Protein AF-A0A017T3C9-F1 (afdb_monomer)

Foldseek 3Di:
DDDDDDDDVVVVVVLVVLLVVLLVLLVVLLVQLVVLLVQLVPDPDLVSNVVSLVSSVVSLVSSVVSLVVSVVSVVVVDPDDDDDPPCNCVVVSSVVSVVSSVVSVVSSVVSVVVSVPDDPDDD

Mean predicted aligned error: 8.38 Å

Nearest PDB structures (foldseek):
  7q83-assembly1_B  TM=5.221E-01  e=6.725E-01  Saccharomyces cerevisiae S288C
  5m4y-assembly1_A  TM=4.939E-01  e=1.728E+00  Saccharomyces cerevisiae S288C
  5m4y-assembly2_C  TM=4.872E-01  e=2.548E+00  Saccharomyces cerevisiae S288C
  5n78-assembly1_C  TM=4.670E-01  e=1.931E+00  Escherichia coli

pLDDT: mean 82.62, std 14.18, range [42.78, 96.75]

Sequence (123 aa):
MSSETPTETTQETSYLDAIFAALRSAGQKLDATRTWLASAEAAGTPGWRLQALSAARNAHGEARAYVADLEARLGRLGSGPELPPPLDVLPARLDAIRTDLKATDERLLRVAADAASQPVGQA

Secondary structure (DSSP, 8-state):
-------HHHHHHHHHHHHHHHHHHHHHHHHHHHHHHHHHHH-SSHHHHHHHHHHHHHHHHHHHHHHHHHHHHHHHH-S-SSPPTTSTTHHHHHHHHHHHHHHHHHHHHHHHHHHHHS-TT--

Organism: NCBI:txid1192034

Radius of gyration: 20.24 Å; Cα contacts (8 Å, |Δi|>4): 82; chains: 1; bounding box: 72×23×50 Å

Solvent-accessible surface area (backbone atoms only — not comparable to full-atom values): 6882 Å² total; per-residue (Å²): 135,84,84,82,83,89,60,66,71,66,53,52,52,58,50,53,51,49,45,56,48,29,53,51,50,21,52,55,21,46,54,50,16,54,53,25,42,53,50,22,72,69,41,88,47,71,70,60,20,52,50,24,44,50,53,15,51,52,27,43,53,51,19,52,50,28,47,53,52,38,50,59,54,50,62,73,73,51,95,61,88,73,51,60,86,83,51,53,56,46,62,63,52,49,52,50,50,52,52,50,52,51,57,49,51,56,48,51,54,48,56,50,52,52,62,71,68,54,75,96,80,85,128

Structure (mmCIF, N/CA/C/O backbone):
data_AF-A0A017T3C9-F1
#
_entry.id   AF-A0A017T3C9-F1
#
loop_
_atom_site.group_PDB
_atom_site.id
_atom_site.type_symbol
_atom_site.label_atom_id
_atom_site.label_alt_id
_atom_site.label_comp_id
_atom_site.label_asym_id
_atom_site.label_entity_id
_atom_site.label_seq_id
_atom_site.pdbx_PDB_ins_code
_atom_site.Cartn_x
_atom_site.Cartn_y
_atom_site.Cartn_z
_atom_site.occupancy
_atom_site.B_iso_or_equiv
_atom_site.auth_seq_id
_atom_site.auth_comp_id
_atom_site.auth_asym_id
_atom_site.auth_atom_id
_atom_site.pdbx_PDB_model_num
ATOM 1 N N . MET A 1 1 ? -50.060 8.714 16.490 1.00 42.78 1 MET A N 1
ATOM 2 C CA . MET A 1 1 ? -49.257 8.342 15.308 1.00 42.78 1 MET A CA 1
ATOM 3 C C . MET A 1 1 ? -47.809 8.431 15.740 1.00 42.78 1 MET A C 1
ATOM 5 O O . MET A 1 1 ? -47.336 9.532 15.983 1.00 42.78 1 MET A O 1
ATOM 9 N N . SER A 1 2 ? -47.193 7.282 16.004 1.00 46.88 2 SER A N 1
ATOM 10 C CA . SER A 1 2 ? -45.820 7.179 16.498 1.00 46.88 2 SER A CA 1
ATOM 11 C C . SER A 1 2 ? -44.858 7.401 15.338 1.00 46.88 2 SER A C 1
ATOM 13 O O . SER A 1 2 ? -44.926 6.684 14.344 1.00 46.88 2 SER A O 1
ATOM 15 N N . SER A 1 3 ? -43.995 8.404 15.454 1.00 46.28 3 SER A N 1
ATOM 16 C CA . SER A 1 3 ? -42.866 8.591 14.547 1.00 46.28 3 SER A CA 1
ATOM 17 C C . SER A 1 3 ? -41.738 7.678 15.020 1.00 46.28 3 SER A C 1
ATOM 19 O O . SER A 1 3 ? -40.968 8.048 15.900 1.00 46.28 3 SER A O 1
ATOM 21 N N . GLU A 1 4 ? -41.680 6.460 14.489 1.00 52.12 4 GLU A N 1
ATOM 22 C CA . GLU A 1 4 ? -40.469 5.642 14.556 1.00 52.12 4 GLU A CA 1
ATOM 23 C C . GLU A 1 4 ? -39.411 6.292 13.659 1.00 52.12 4 GLU A C 1
ATOM 25 O O . GLU A 1 4 ? -39.641 6.509 12.470 1.00 52.12 4 GLU A O 1
ATOM 30 N N . THR A 1 5 ? -38.263 6.642 14.234 1.00 55.66 5 THR A N 1
ATOM 31 C CA . THR A 1 5 ? -37.045 7.044 13.523 1.00 55.66 5 THR A CA 1
ATOM 32 C C . THR A 1 5 ? -36.100 5.846 13.436 1.00 55.66 5 THR A C 1
ATOM 34 O O . THR A 1 5 ? -35.447 5.540 14.435 1.00 55.66 5 THR A O 1
ATOM 37 N N . PRO A 1 6 ? -35.973 5.169 12.280 1.00 55.50 6 PRO A N 1
ATOM 38 C CA . PRO A 1 6 ? -34.931 4.182 12.055 1.00 55.50 6 PRO A CA 1
ATOM 39 C C . PRO A 1 6 ? -33.927 4.735 11.035 1.00 55.50 6 PRO A C 1
ATOM 41 O O . PRO A 1 6 ? -34.094 4.543 9.833 1.00 55.50 6 PRO A O 1
ATOM 44 N N . THR A 1 7 ? -32.882 5.436 11.479 1.00 57.25 7 THR A N 1
ATOM 45 C CA . THR A 1 7 ? -31.825 5.905 10.552 1.00 57.25 7 THR A CA 1
ATOM 46 C C . THR A 1 7 ? -30.416 5.931 11.137 1.00 57.25 7 THR A C 1
ATOM 48 O O . THR A 1 7 ? -29.461 5.819 10.374 1.00 57.25 7 THR A O 1
ATOM 51 N N . GLU A 1 8 ? -30.250 6.017 12.457 1.00 57.44 8 GLU A N 1
ATOM 52 C CA . GLU A 1 8 ? -28.923 6.227 13.056 1.00 57.44 8 GLU A CA 1
ATOM 53 C C . GLU A 1 8 ? -28.058 4.950 13.052 1.00 57.44 8 GLU A C 1
ATOM 55 O O . GLU A 1 8 ? -26.933 4.954 12.555 1.00 57.44 8 GLU A O 1
ATOM 60 N N . THR A 1 9 ? -28.620 3.807 13.456 1.00 61.06 9 THR A N 1
ATOM 61 C CA . THR A 1 9 ? -27.898 2.521 13.550 1.00 61.06 9 THR A CA 1
ATOM 62 C C . THR A 1 9 ? -27.485 1.932 12.195 1.00 61.06 9 THR A C 1
ATOM 64 O O . THR A 1 9 ? -26.416 1.326 12.068 1.00 61.06 9 THR A O 1
ATOM 67 N N . THR A 1 10 ? -28.292 2.125 11.147 1.00 64.75 10 THR A N 1
ATOM 68 C CA . THR A 1 10 ? -27.968 1.668 9.781 1.00 64.75 10 THR A CA 1
ATOM 69 C C . THR A 1 10 ? -26.795 2.454 9.189 1.00 64.75 10 THR A C 1
ATOM 71 O O . THR A 1 10 ? -25.941 1.884 8.506 1.00 64.75 10 THR A O 1
ATOM 74 N N . GLN A 1 11 ? -26.724 3.757 9.470 1.00 65.69 11 GLN A N 1
ATOM 75 C CA . GLN A 1 11 ? -25.661 4.626 8.972 1.00 65.69 11 GLN A CA 1
ATOM 76 C C . GLN A 1 11 ? -24.323 4.348 9.672 1.00 65.69 11 GLN A C 1
ATOM 78 O O . GLN A 1 11 ? -23.287 4.303 9.008 1.00 65.69 11 GLN A O 1
ATOM 83 N N . GLU A 1 12 ? -24.340 4.088 10.981 1.00 68.44 12 GLU A N 1
ATOM 84 C CA . GLU A 1 12 ? -23.149 3.683 11.740 1.00 68.44 12 GLU A CA 1
ATOM 85 C C . GLU A 1 12 ? -22.598 2.332 11.272 1.00 68.44 12 GLU A C 1
ATOM 87 O O . GLU A 1 12 ? -21.396 2.205 11.028 1.00 68.44 12 GLU A O 1
ATOM 92 N N . THR A 1 13 ? -23.472 1.346 11.048 1.00 72.62 13 THR A N 1
ATOM 93 C CA . THR A 1 13 ? -23.071 0.023 10.537 1.00 72.62 13 THR A CA 1
ATOM 94 C C . THR A 1 13 ? -22.404 0.147 9.162 1.00 72.62 13 THR A C 1
ATOM 96 O O . THR A 1 13 ? -21.293 -0.343 8.960 1.00 72.62 13 THR A O 1
ATOM 99 N N . SER A 1 14 ? -23.014 0.906 8.241 1.00 79.56 14 SER A N 1
ATOM 100 C CA . SER A 1 14 ? -22.436 1.165 6.915 1.00 79.56 14 SER A CA 1
ATOM 101 C C . SER A 1 14 ? -21.091 1.897 6.979 1.00 79.56 14 SER A C 1
ATOM 103 O O . SER A 1 14 ? -20.254 1.726 6.088 1.00 79.56 14 SER A O 1
ATOM 105 N N . TYR A 1 15 ? -20.876 2.735 7.994 1.00 81.31 15 TYR A N 1
ATOM 106 C CA . TYR A 1 15 ? -19.629 3.470 8.168 1.00 81.31 15 TYR A CA 1
ATOM 107 C C . TYR A 1 15 ? -18.490 2.567 8.658 1.00 81.31 15 TYR A C 1
ATOM 109 O O . TYR A 1 15 ? -17.386 2.620 8.107 1.00 81.31 15 TYR A O 1
ATOM 117 N N . LEU A 1 16 ? -18.760 1.703 9.642 1.00 82.38 16 LEU A N 1
ATOM 118 C CA . LEU A 1 16 ? -17.790 0.730 10.152 1.00 82.38 16 LEU A CA 1
ATOM 119 C C . LEU A 1 16 ? -17.404 -0.302 9.086 1.00 82.38 16 LEU A C 1
ATOM 121 O O . LEU A 1 16 ? -16.218 -0.597 8.915 1.00 82.38 16 LEU A O 1
ATOM 125 N N . ASP A 1 17 ? -18.368 -0.781 8.300 1.00 85.69 17 ASP A N 1
ATOM 126 C CA . ASP A 1 17 ? -18.092 -1.681 7.178 1.00 85.69 17 ASP A CA 1
ATOM 127 C C . ASP A 1 17 ? -17.159 -1.040 6.149 1.00 85.69 17 ASP A C 1
ATOM 129 O O . ASP A 1 17 ? -16.244 -1.691 5.638 1.00 85.69 17 ASP A O 1
ATOM 133 N N . ALA A 1 18 ? -17.327 0.257 5.884 1.00 86.00 18 ALA A N 1
ATOM 134 C CA . ALA A 1 18 ? -16.458 0.981 4.970 1.00 86.00 18 ALA A CA 1
ATOM 135 C C . ALA A 1 18 ? -15.021 1.127 5.509 1.00 86.00 18 ALA A C 1
ATOM 137 O O . ALA A 1 18 ? -14.073 1.047 4.727 1.00 86.00 18 ALA A O 1
ATOM 138 N N . ILE A 1 19 ? -14.838 1.275 6.827 1.00 87.44 19 ILE A N 1
ATOM 139 C CA . ILE A 1 19 ? -13.515 1.280 7.481 1.00 87.44 19 ILE A CA 1
ATOM 140 C C . ILE A 1 19 ? -12.819 -0.074 7.292 1.00 87.44 19 ILE A C 1
ATOM 142 O O . ILE A 1 19 ? -11.681 -0.131 6.819 1.00 87.44 19 ILE A O 1
ATOM 146 N N . PHE A 1 20 ? -13.500 -1.181 7.602 1.00 87.94 20 PHE A N 1
ATOM 147 C CA . PHE A 1 20 ? -12.924 -2.518 7.431 1.00 87.94 20 PHE A CA 1
ATOM 148 C C . PHE A 1 20 ? -12.698 -2.879 5.959 1.00 87.94 20 PHE A C 1
ATOM 150 O O . PHE A 1 20 ? -11.716 -3.554 5.632 1.00 87.94 20 PHE A O 1
ATOM 157 N N . ALA A 1 21 ? -13.572 -2.425 5.058 1.00 89.31 21 ALA A N 1
ATOM 158 C CA . ALA A 1 21 ? -13.390 -2.580 3.622 1.00 89.31 21 ALA A CA 1
ATOM 159 C C . ALA A 1 21 ? -12.151 -1.822 3.130 1.00 89.31 21 ALA A C 1
ATOM 161 O O . ALA A 1 21 ? -11.328 -2.423 2.442 1.00 89.31 21 ALA A O 1
ATOM 162 N N . ALA A 1 22 ? -11.968 -0.559 3.529 1.00 88.38 22 ALA A N 1
ATOM 163 C CA . ALA A 1 22 ? -10.788 0.231 3.179 1.00 88.38 22 ALA A CA 1
ATOM 164 C C . ALA A 1 22 ? -9.494 -0.421 3.692 1.00 88.38 22 ALA A C 1
ATOM 166 O O . ALA A 1 22 ? -8.535 -0.565 2.934 1.00 88.38 22 ALA A O 1
ATOM 167 N N . LEU A 1 23 ? -9.492 -0.904 4.940 1.00 89.69 23 LEU A N 1
ATOM 168 C CA . LEU A 1 23 ? -8.356 -1.622 5.525 1.00 89.69 23 LEU A CA 1
ATOM 169 C C . LEU A 1 23 ? -7.993 -2.880 4.720 1.00 89.69 23 LEU A C 1
ATOM 171 O O . LEU A 1 23 ? -6.823 -3.116 4.413 1.00 89.69 23 LEU A O 1
ATOM 175 N N . ARG A 1 24 ? -8.994 -3.690 4.354 1.00 90.94 24 ARG A N 1
ATOM 176 C CA . ARG A 1 24 ? -8.791 -4.898 3.542 1.00 90.94 24 ARG A CA 1
ATOM 177 C C . ARG A 1 24 ? -8.263 -4.551 2.151 1.00 90.94 24 ARG A C 1
ATOM 179 O O . ARG A 1 24 ? -7.324 -5.194 1.688 1.00 90.94 24 ARG A O 1
ATOM 186 N N . SER A 1 25 ? -8.839 -3.538 1.507 1.00 92.00 25 SER A N 1
ATOM 187 C CA . SER A 1 25 ? -8.413 -3.067 0.187 1.00 92.00 25 SER A CA 1
ATOM 188 C C . SER A 1 25 ? -6.971 -2.560 0.204 1.00 92.00 25 SER A C 1
ATOM 190 O O . SER A 1 25 ? -6.199 -2.913 -0.685 1.00 92.00 25 SER A O 1
ATOM 192 N N . ALA A 1 26 ? -6.568 -1.814 1.238 1.00 90.75 26 ALA A N 1
ATOM 193 C CA . ALA A 1 26 ? -5.180 -1.388 1.417 1.00 90.75 26 ALA A CA 1
ATOM 194 C C . ALA A 1 26 ? -4.220 -2.589 1.480 1.00 90.75 26 ALA A C 1
ATOM 196 O O . ALA A 1 26 ? -3.224 -2.618 0.757 1.00 90.75 26 ALA A O 1
ATOM 197 N N . GLY A 1 27 ? -4.556 -3.612 2.277 1.00 91.31 27 GLY A N 1
ATOM 198 C CA . GLY A 1 27 ? -3.774 -4.850 2.367 1.00 91.31 27 GLY A CA 1
ATOM 199 C C . GLY A 1 27 ? -3.657 -5.583 1.026 1.00 91.31 27 GLY A C 1
ATOM 200 O O . GLY A 1 27 ? -2.556 -5.916 0.594 1.00 91.31 27 GLY A O 1
ATOM 201 N N . GLN A 1 28 ? -4.769 -5.750 0.305 1.00 94.62 28 GLN A N 1
ATOM 202 C CA . GLN A 1 28 ? -4.771 -6.398 -1.014 1.00 94.62 28 GLN A CA 1
ATOM 203 C C . GLN A 1 28 ? -3.898 -5.656 -2.036 1.00 94.62 28 GLN A C 1
ATOM 205 O O . GLN A 1 28 ? -3.205 -6.280 -2.841 1.00 94.62 28 GLN A O 1
ATOM 210 N N . LYS A 1 29 ? -3.910 -4.319 -2.014 1.00 95.19 29 LYS A N 1
ATOM 211 C CA . LYS A 1 29 ? -3.091 -3.500 -2.916 1.00 95.19 29 LYS A CA 1
ATOM 212 C C . LYS A 1 29 ? -1.609 -3.531 -2.547 1.00 95.19 29 LYS A C 1
ATOM 214 O O . LYS A 1 29 ? -0.765 -3.557 -3.446 1.00 95.19 29 LYS A O 1
ATOM 219 N N . LEU A 1 30 ? -1.277 -3.628 -1.261 1.00 93.00 30 LEU A N 1
ATOM 220 C CA . LEU A 1 30 ? 0.090 -3.902 -0.815 1.00 93.00 30 LEU A CA 1
ATOM 221 C C . LEU A 1 30 ? 0.596 -5.267 -1.298 1.00 93.00 30 LEU A C 1
ATOM 223 O O . LEU A 1 30 ? 1.697 -5.348 -1.841 1.00 93.00 30 LEU A O 1
ATOM 227 N N . ASP A 1 31 ? -0.206 -6.323 -1.183 1.00 94.44 31 ASP A N 1
ATOM 228 C CA . ASP A 1 31 ? 0.183 -7.657 -1.661 1.00 94.44 31 ASP A CA 1
ATOM 229 C C . ASP A 1 31 ? 0.342 -7.706 -3.185 1.00 94.44 31 ASP A C 1
ATOM 231 O O . ASP A 1 31 ? 1.306 -8.283 -3.703 1.00 94.44 31 ASP A O 1
ATOM 235 N N . ALA A 1 32 ? -0.540 -7.021 -3.919 1.00 94.31 32 ALA A N 1
ATOM 236 C CA . ALA A 1 32 ? -0.383 -6.833 -5.357 1.00 94.31 32 ALA A CA 1
ATOM 237 C C . ALA A 1 32 ? 0.924 -6.093 -5.686 1.00 94.31 32 ALA A C 1
ATOM 239 O O . ALA A 1 32 ? 1.666 -6.516 -6.572 1.00 94.31 32 ALA A O 1
ATOM 240 N N . THR A 1 33 ? 1.252 -5.035 -4.937 1.00 93.75 33 THR A N 1
ATOM 241 C CA . THR A 1 33 ? 2.512 -4.293 -5.098 1.00 93.75 33 THR A CA 1
ATOM 242 C C . THR A 1 33 ? 3.718 -5.212 -4.928 1.00 93.75 33 THR A C 1
ATOM 244 O O . THR A 1 33 ? 4.602 -5.226 -5.783 1.00 93.75 33 THR A O 1
ATOM 247 N N . ARG A 1 34 ? 3.746 -6.021 -3.861 1.00 94.06 34 ARG A N 1
ATOM 248 C CA . ARG A 1 34 ? 4.832 -6.978 -3.587 1.00 94.06 34 ARG A CA 1
ATOM 249 C C . ARG A 1 34 ? 4.980 -8.007 -4.703 1.00 94.06 34 ARG A C 1
ATOM 251 O O . ARG A 1 34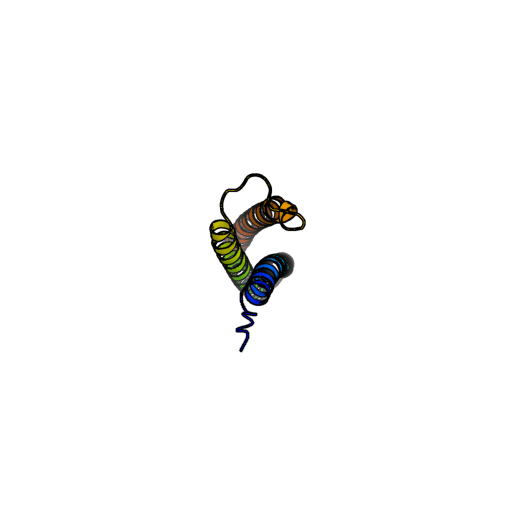 ? 6.100 -8.301 -5.113 1.00 94.06 34 ARG A O 1
ATOM 258 N N . THR A 1 35 ? 3.861 -8.514 -5.214 1.00 95.38 35 THR A N 1
ATOM 259 C CA . THR A 1 35 ? 3.833 -9.496 -6.307 1.00 95.38 35 THR A CA 1
ATOM 260 C C . THR A 1 35 ? 4.425 -8.918 -7.593 1.00 95.38 35 THR A C 1
ATOM 262 O O . THR A 1 35 ? 5.284 -9.539 -8.227 1.00 95.38 35 THR A O 1
ATOM 265 N N . TRP A 1 36 ? 4.021 -7.701 -7.963 1.00 94.56 36 TRP A N 1
ATOM 266 C CA . TRP A 1 36 ? 4.567 -7.018 -9.135 1.00 94.56 36 TRP A CA 1
ATOM 267 C C . TRP A 1 36 ? 6.041 -6.659 -8.967 1.00 94.56 36 TRP A C 1
ATOM 269 O O . TRP A 1 36 ? 6.815 -6.793 -9.911 1.00 94.56 36 TRP A O 1
ATOM 279 N N . LEU A 1 37 ? 6.453 -6.270 -7.762 1.00 92.69 37 LEU A N 1
ATOM 280 C CA . LEU A 1 37 ? 7.845 -5.951 -7.464 1.00 92.69 37 LEU A CA 1
ATOM 281 C C . LEU A 1 37 ? 8.748 -7.185 -7.565 1.00 92.69 37 LEU A C 1
ATOM 283 O O . LEU A 1 37 ? 9.784 -7.126 -8.220 1.00 92.69 37 LEU A O 1
ATOM 287 N N . ALA A 1 38 ? 8.318 -8.322 -7.012 1.00 93.00 38 ALA A N 1
ATOM 288 C CA . ALA A 1 38 ? 9.020 -9.594 -7.175 1.00 93.00 38 ALA A CA 1
ATOM 289 C C . ALA A 1 38 ? 9.102 -10.009 -8.655 1.00 93.00 38 ALA A C 1
ATOM 291 O O . ALA A 1 38 ? 10.139 -10.480 -9.118 1.00 93.00 38 ALA A O 1
ATOM 292 N N . SER A 1 39 ? 8.031 -9.773 -9.421 1.00 91.38 39 SER A N 1
ATOM 293 C CA . SER A 1 39 ? 8.017 -10.028 -10.867 1.00 91.38 39 SER A CA 1
ATOM 294 C C . SER A 1 39 ? 9.009 -9.137 -11.622 1.00 91.38 39 SER A C 1
ATOM 296 O O . SER A 1 39 ? 9.672 -9.609 -12.541 1.00 91.38 39 SER A O 1
ATOM 298 N N . ALA A 1 40 ? 9.140 -7.864 -11.235 1.00 89.75 40 ALA A N 1
ATOM 299 C CA . ALA A 1 40 ? 10.105 -6.939 -11.824 1.00 89.75 40 ALA A CA 1
ATOM 300 C C . ALA A 1 40 ? 11.556 -7.347 -11.525 1.00 89.75 40 ALA A C 1
ATOM 302 O O . ALA A 1 40 ? 12.406 -7.314 -12.415 1.00 89.75 40 ALA A O 1
ATOM 303 N N . GLU A 1 41 ? 11.840 -7.762 -10.293 1.00 89.62 41 GLU A N 1
ATOM 304 C CA . GLU A 1 41 ? 13.168 -8.231 -9.886 1.00 89.62 41 GLU A CA 1
ATOM 305 C C . GLU A 1 41 ? 13.568 -9.530 -10.601 1.00 89.62 41 GLU A C 1
ATOM 307 O O . GLU A 1 41 ? 14.716 -9.676 -11.011 1.00 89.62 41 GLU A O 1
ATOM 312 N N . ALA A 1 42 ? 12.618 -10.448 -10.808 1.00 89.12 42 ALA A N 1
ATOM 313 C CA . ALA A 1 42 ? 12.852 -11.704 -11.522 1.00 89.12 42 ALA A CA 1
ATOM 314 C C . ALA A 1 42 ? 12.905 -11.547 -13.055 1.00 89.12 42 ALA A C 1
ATOM 316 O O . ALA A 1 42 ? 13.347 -12.455 -13.760 1.00 89.12 42 ALA A O 1
ATOM 317 N N . ALA A 1 43 ? 12.432 -10.421 -13.596 1.00 85.94 43 ALA A N 1
ATOM 318 C CA . ALA A 1 43 ? 12.354 -10.202 -15.034 1.00 85.94 43 ALA A CA 1
ATOM 319 C C . ALA A 1 43 ? 13.751 -10.115 -15.663 1.00 85.94 43 ALA A C 1
ATOM 321 O O . ALA A 1 43 ? 14.523 -9.212 -15.344 1.00 85.94 43 ALA A O 1
ATOM 322 N N . GLY A 1 44 ? 14.050 -10.999 -16.618 1.00 76.31 44 GLY A N 1
ATOM 323 C CA . GLY A 1 44 ? 15.274 -10.922 -17.425 1.00 76.31 44 GLY A CA 1
ATOM 324 C C . GLY A 1 44 ? 15.213 -9.869 -18.538 1.00 76.31 44 GLY A C 1
ATOM 325 O O . GLY A 1 44 ? 16.247 -9.374 -18.970 1.00 76.31 44 GLY A O 1
ATOM 326 N N . THR A 1 45 ? 14.012 -9.490 -18.991 1.00 84.50 45 THR A N 1
ATOM 327 C CA . THR A 1 45 ? 13.830 -8.539 -20.096 1.00 84.50 45 THR A CA 1
ATOM 328 C C . THR A 1 45 ? 13.501 -7.125 -19.588 1.00 84.50 45 THR A C 1
ATOM 330 O O . THR A 1 45 ? 12.600 -6.964 -18.756 1.00 84.50 45 THR A O 1
ATOM 333 N N . PRO A 1 46 ? 14.162 -6.067 -20.107 1.00 83.38 46 PRO A N 1
ATOM 334 C CA . PRO A 1 46 ? 13.935 -4.692 -19.650 1.00 83.38 46 PRO A CA 1
ATOM 335 C C . PRO A 1 46 ? 12.485 -4.213 -19.811 1.00 83.38 46 PRO A C 1
ATOM 337 O O . PRO A 1 46 ? 11.951 -3.545 -18.929 1.00 83.38 46 PRO A O 1
ATOM 340 N N . GLY A 1 47 ? 11.818 -4.589 -20.910 1.00 85.62 47 GLY A N 1
ATOM 341 C CA . GLY A 1 47 ? 10.435 -4.182 -21.181 1.00 85.62 47 GLY A CA 1
ATOM 342 C C . GLY A 1 47 ? 9.438 -4.714 -20.149 1.00 85.62 47 GLY A C 1
ATOM 343 O O . GLY A 1 47 ? 8.653 -3.943 -19.596 1.00 85.62 47 GLY A O 1
ATOM 344 N N . TRP A 1 48 ? 9.511 -6.011 -19.829 1.00 87.00 48 TRP A N 1
ATOM 345 C CA . TRP A 1 48 ? 8.653 -6.620 -18.808 1.00 87.00 48 TRP A CA 1
ATOM 346 C C . TRP A 1 48 ? 8.955 -6.061 -17.417 1.00 87.00 48 TRP A C 1
ATOM 348 O O . TRP A 1 48 ? 8.036 -5.757 -16.657 1.00 87.00 48 TRP A O 1
ATOM 358 N N . ARG A 1 49 ? 10.240 -5.834 -17.106 1.00 90.31 49 ARG A N 1
ATOM 359 C CA . ARG A 1 49 ? 10.646 -5.209 -15.843 1.00 90.31 49 ARG A CA 1
ATOM 360 C C . ARG A 1 49 ? 10.005 -3.834 -15.655 1.00 90.31 49 ARG A C 1
ATOM 362 O O . ARG A 1 49 ? 9.468 -3.560 -14.585 1.00 90.31 49 ARG A O 1
ATOM 369 N N . LEU A 1 50 ? 10.027 -2.979 -16.680 1.00 89.94 50 LEU A N 1
ATOM 370 C CA . LEU A 1 50 ? 9.418 -1.646 -16.613 1.00 89.94 50 LEU A CA 1
ATOM 371 C C . LEU A 1 50 ? 7.892 -1.707 -16.463 1.00 89.94 50 LEU A C 1
ATOM 373 O O . LEU A 1 50 ? 7.327 -0.939 -15.684 1.00 89.94 50 LEU A O 1
ATOM 377 N N . GLN A 1 51 ? 7.228 -2.636 -17.157 1.00 92.50 51 GLN A N 1
ATOM 378 C CA . GLN A 1 51 ? 5.783 -2.853 -17.022 1.00 92.50 51 GLN A CA 1
ATOM 379 C C . GLN A 1 51 ? 5.412 -3.299 -15.603 1.00 92.50 51 GLN A C 1
ATOM 381 O O . GLN A 1 51 ? 4.531 -2.701 -14.983 1.00 92.50 51 GLN A O 1
ATOM 386 N N . ALA A 1 52 ? 6.129 -4.283 -15.055 1.00 93.06 52 ALA A N 1
ATOM 387 C CA . ALA A 1 52 ? 5.925 -4.764 -13.693 1.00 93.06 52 ALA A CA 1
ATOM 388 C C . ALA A 1 52 ? 6.202 -3.664 -12.651 1.00 93.06 52 ALA A C 1
ATOM 390 O O . ALA A 1 52 ? 5.411 -3.479 -11.728 1.00 93.06 52 ALA A O 1
ATOM 391 N N . LEU A 1 53 ? 7.255 -2.859 -12.837 1.00 93.50 53 LEU A N 1
ATOM 392 C CA . LEU A 1 53 ? 7.525 -1.689 -11.994 1.00 93.50 53 LEU A CA 1
ATOM 393 C C . LEU A 1 53 ? 6.396 -0.656 -12.046 1.00 93.50 53 LEU A C 1
ATOM 395 O O . LEU A 1 53 ? 6.022 -0.101 -11.014 1.00 93.50 53 LEU A O 1
ATOM 39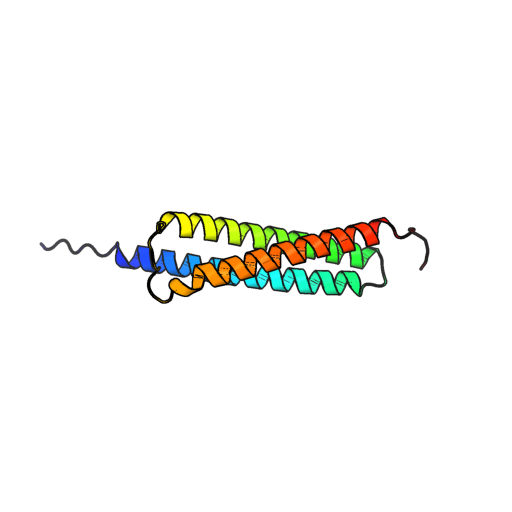9 N N . SER A 1 54 ? 5.835 -0.390 -13.227 1.00 94.19 54 SE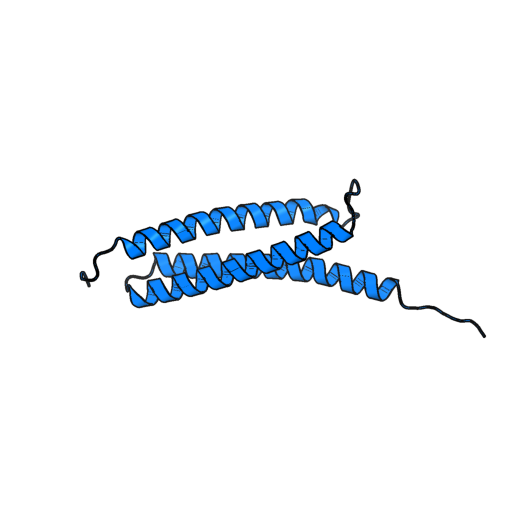R A N 1
ATOM 400 C CA . SER A 1 54 ? 4.704 0.530 -13.355 1.00 94.19 54 SER A CA 1
ATOM 401 C C . SER A 1 54 ? 3.455 -0.005 -12.653 1.00 94.19 54 SER A C 1
ATOM 403 O O . SER A 1 54 ? 2.788 0.754 -11.953 1.00 94.19 54 SER A O 1
ATOM 405 N N . ALA A 1 55 ? 3.151 -1.298 -12.796 1.00 94.62 55 ALA A N 1
ATOM 406 C CA . ALA A 1 55 ? 2.032 -1.934 -12.104 1.00 94.62 55 ALA A CA 1
ATOM 407 C C . ALA A 1 55 ? 2.213 -1.904 -10.578 1.00 94.62 55 ALA A C 1
ATOM 409 O O . ALA A 1 55 ? 1.273 -1.576 -9.852 1.00 94.62 55 ALA A O 1
ATOM 410 N N . ALA A 1 56 ? 3.432 -2.165 -10.093 1.00 94.25 56 ALA A N 1
ATOM 411 C CA . ALA A 1 56 ? 3.766 -2.078 -8.677 1.00 94.25 56 ALA A CA 1
ATOM 412 C C . ALA A 1 56 ? 3.560 -0.654 -8.132 1.00 94.25 56 ALA A C 1
ATOM 414 O O . ALA A 1 56 ? 2.918 -0.484 -7.100 1.00 94.25 56 ALA A O 1
ATOM 415 N N . ARG A 1 57 ? 4.021 0.383 -8.846 1.00 94.12 57 ARG A N 1
ATOM 416 C CA . ARG A 1 57 ? 3.799 1.788 -8.450 1.00 94.12 57 ARG A CA 1
ATOM 417 C C . ARG A 1 57 ? 2.318 2.154 -8.383 1.00 94.12 57 ARG A C 1
ATOM 419 O O . ARG A 1 57 ? 1.907 2.808 -7.430 1.00 94.12 57 ARG A O 1
ATOM 426 N N . ASN A 1 58 ? 1.521 1.722 -9.359 1.00 96.75 58 ASN A N 1
ATOM 427 C CA . ASN A 1 58 ? 0.082 1.996 -9.371 1.00 96.75 58 ASN A CA 1
ATOM 428 C C . ASN A 1 58 ? -0.616 1.336 -8.173 1.00 96.75 58 ASN A C 1
ATOM 430 O O . ASN A 1 58 ? -1.339 2.004 -7.438 1.00 96.75 58 ASN A O 1
ATOM 434 N N . ALA A 1 59 ? -0.337 0.052 -7.924 1.00 94.81 59 ALA A N 1
ATOM 435 C CA . ALA A 1 59 ? -0.885 -0.664 -6.774 1.00 94.81 59 ALA A CA 1
ATOM 436 C C . ALA A 1 59 ? -0.457 -0.028 -5.437 1.00 94.81 59 ALA A C 1
ATOM 438 O O . ALA A 1 59 ? -1.275 0.093 -4.526 1.00 94.81 59 ALA A O 1
ATOM 439 N N . HIS A 1 60 ? 0.789 0.445 -5.334 1.00 95.25 60 HIS A N 1
ATOM 440 C CA . HIS A 1 60 ? 1.283 1.146 -4.147 1.00 95.25 60 HIS A CA 1
ATOM 441 C C . HIS A 1 60 ? 0.556 2.473 -3.926 1.00 95.25 60 HIS A C 1
ATOM 443 O O . HIS A 1 60 ? 0.116 2.758 -2.813 1.00 95.25 60 HIS A O 1
ATOM 449 N N . GLY A 1 61 ? 0.363 3.255 -4.991 1.00 95.12 61 GLY A N 1
ATOM 450 C CA . GLY A 1 61 ? -0.402 4.500 -4.952 1.00 95.12 61 GLY A CA 1
ATOM 451 C C . GLY A 1 61 ? -1.846 4.284 -4.494 1.00 95.12 61 GLY A C 1
ATOM 452 O O . GLY A 1 61 ? -2.331 5.006 -3.624 1.00 95.12 61 GLY A O 1
ATOM 453 N N . GLU A 1 62 ? -2.512 3.246 -5.004 1.00 94.75 62 GLU A N 1
ATOM 454 C CA . GLU A 1 62 ? -3.857 2.866 -4.559 1.00 94.75 62 GLU A CA 1
ATOM 455 C C . GLU A 1 62 ? -3.879 2.445 -3.083 1.00 94.75 62 GLU A C 1
ATOM 457 O O . GLU A 1 62 ? -4.760 2.870 -2.336 1.00 94.75 62 GLU A O 1
ATOM 462 N N . ALA A 1 63 ? -2.894 1.663 -2.627 1.00 93.00 63 ALA A N 1
ATOM 463 C CA . ALA A 1 63 ? -2.771 1.297 -1.217 1.00 93.00 63 ALA A CA 1
ATOM 464 C C . ALA A 1 63 ? -2.626 2.537 -0.316 1.00 93.00 63 ALA A C 1
ATOM 466 O O . ALA A 1 63 ? -3.309 2.631 0.706 1.00 93.00 63 ALA A O 1
ATOM 467 N N . ARG A 1 64 ? -1.804 3.523 -0.712 1.00 93.81 64 ARG A N 1
ATOM 468 C CA . ARG A 1 64 ? -1.670 4.804 0.010 1.00 93.81 64 ARG A CA 1
ATOM 469 C C .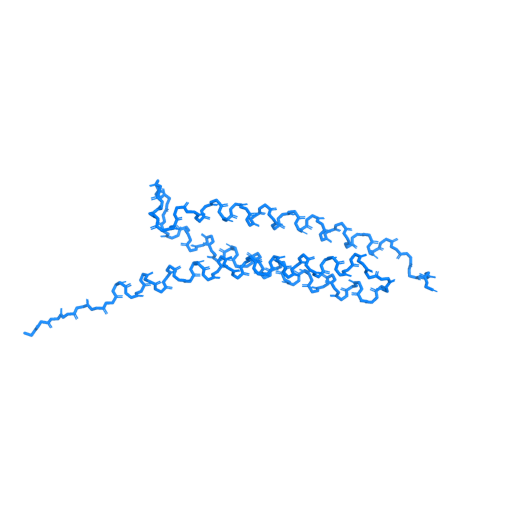 ARG A 1 64 ? -2.989 5.571 0.058 1.00 93.81 64 ARG A C 1
ATOM 471 O O . ARG A 1 64 ? -3.319 6.121 1.104 1.00 93.81 64 ARG A O 1
ATOM 478 N N . ALA A 1 65 ? -3.747 5.590 -1.037 1.00 94.06 65 ALA A N 1
ATOM 479 C CA . ALA A 1 65 ? -5.044 6.260 -1.084 1.00 94.06 65 ALA A CA 1
ATOM 480 C C . ALA A 1 65 ? -6.056 5.625 -0.114 1.00 94.06 65 ALA A C 1
ATOM 482 O O . ALA A 1 65 ? -6.725 6.347 0.623 1.00 94.06 65 ALA A O 1
ATOM 483 N N . TYR A 1 66 ? -6.122 4.290 -0.049 1.00 90.25 66 TYR A N 1
ATOM 484 C 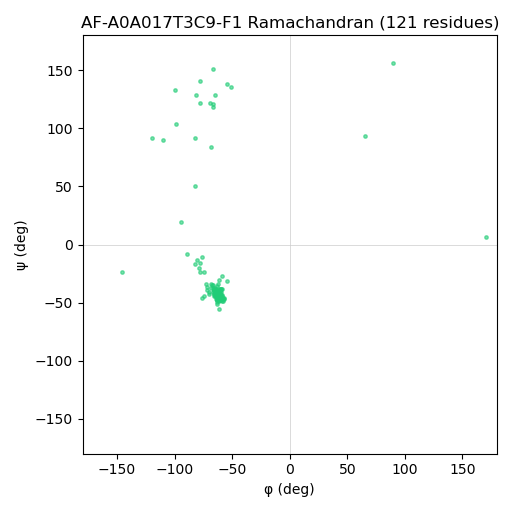CA . TYR A 1 66 ? -6.979 3.598 0.921 1.00 90.25 66 TYR A CA 1
ATOM 485 C C . TYR A 1 66 ? -6.566 3.864 2.369 1.00 90.25 66 TYR A C 1
ATOM 487 O O . TYR A 1 66 ? -7.430 4.035 3.225 1.00 90.25 66 TYR A O 1
ATOM 495 N N . VAL A 1 67 ? -5.262 3.930 2.650 1.00 91.69 67 VAL A N 1
ATOM 496 C CA . VAL A 1 67 ? -4.755 4.278 3.985 1.00 91.69 67 VAL A CA 1
ATOM 497 C C . VAL A 1 67 ? -5.122 5.708 4.368 1.00 91.69 67 VAL A C 1
ATOM 499 O O . VAL A 1 67 ? -5.595 5.923 5.478 1.00 91.69 67 VAL A O 1
ATOM 502 N N . ALA A 1 68 ? -4.986 6.667 3.452 1.00 90.69 68 ALA A N 1
ATOM 503 C CA . ALA A 1 68 ? -5.383 8.050 3.704 1.00 90.69 68 ALA A CA 1
ATOM 504 C C . ALA A 1 68 ? -6.898 8.186 3.951 1.00 90.69 68 ALA A C 1
ATOM 506 O O . ALA A 1 68 ? -7.311 8.903 4.863 1.00 90.69 68 ALA A O 1
ATOM 507 N N . ASP A 1 69 ? -7.736 7.474 3.185 1.00 89.44 69 ASP A N 1
ATOM 508 C CA . ASP A 1 69 ? -9.189 7.440 3.416 1.00 89.44 69 ASP A CA 1
ATOM 509 C C . ASP A 1 69 ? -9.528 6.813 4.779 1.00 89.44 69 ASP A C 1
ATOM 511 O O . ASP A 1 69 ? -10.338 7.348 5.537 1.00 89.44 69 ASP A O 1
ATOM 515 N N . LEU A 1 70 ? -8.858 5.714 5.135 1.00 88.94 70 LEU A N 1
ATOM 516 C CA . LEU A 1 70 ? -9.001 5.064 6.435 1.00 88.94 70 LEU A CA 1
ATOM 517 C C . LEU A 1 70 ? -8.611 6.001 7.589 1.00 88.94 70 LEU A C 1
ATOM 519 O O . LEU A 1 70 ? -9.361 6.125 8.554 1.00 88.94 70 LEU A O 1
ATOM 523 N N . GLU A 1 71 ? -7.476 6.689 7.487 1.00 88.44 71 GLU A N 1
ATOM 524 C CA . GLU A 1 71 ? -7.016 7.670 8.476 1.00 88.44 71 GLU A CA 1
ATOM 525 C C . GLU A 1 71 ? -8.007 8.823 8.641 1.00 88.44 71 GLU A C 1
ATOM 527 O O . GLU A 1 71 ? -8.348 9.191 9.767 1.00 88.44 71 GLU A O 1
ATOM 532 N N . ALA A 1 72 ? -8.523 9.356 7.531 1.00 87.56 72 ALA A N 1
ATOM 533 C CA . ALA A 1 72 ? -9.526 10.412 7.554 1.00 87.56 72 ALA A CA 1
ATOM 534 C C . ALA A 1 72 ? -10.821 9.958 8.246 1.00 87.56 72 ALA A C 1
ATOM 536 O O . ALA A 1 72 ? -11.431 10.729 8.989 1.00 87.56 72 ALA A O 1
ATOM 537 N N . ARG A 1 73 ? -11.239 8.703 8.038 1.00 85.75 73 ARG A N 1
ATOM 538 C CA . ARG A 1 73 ? -12.413 8.116 8.701 1.00 85.75 73 ARG A CA 1
ATOM 539 C C . ARG A 1 73 ? -12.181 7.865 10.189 1.00 85.75 73 ARG A C 1
ATOM 541 O O . ARG A 1 73 ? -13.059 8.167 10.996 1.00 85.75 73 ARG A O 1
ATOM 548 N N . LEU A 1 74 ? -11.011 7.352 10.562 1.00 82.62 74 LEU A N 1
ATOM 549 C CA . LEU A 1 74 ? -10.643 7.131 11.962 1.00 82.62 74 LEU A CA 1
ATOM 550 C C . LEU A 1 74 ? -10.538 8.451 12.731 1.00 82.62 74 LEU A C 1
ATOM 552 O O . LEU A 1 74 ? -11.033 8.542 13.848 1.00 82.62 74 LEU A O 1
ATOM 556 N N . GLY A 1 75 ? -9.995 9.503 12.113 1.00 81.38 75 GLY A N 1
ATOM 557 C CA . GLY A 1 75 ? -9.932 10.836 12.719 1.00 81.38 75 GLY A CA 1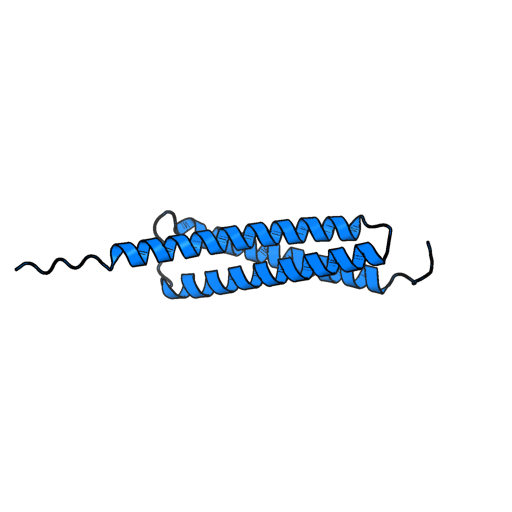
ATOM 558 C C . GLY A 1 75 ? -11.307 11.414 13.079 1.00 81.38 75 GLY A C 1
ATOM 559 O O . GLY A 1 75 ? -11.413 12.190 14.025 1.00 81.38 75 GLY A O 1
ATOM 560 N N . ARG A 1 76 ? -12.374 11.003 12.379 1.00 81.75 76 ARG A N 1
ATOM 561 C CA . ARG A 1 76 ? -13.760 11.405 12.686 1.00 81.75 76 ARG A CA 1
ATOM 562 C C . ARG A 1 76 ? -14.384 10.633 13.850 1.00 81.75 76 ARG A C 1
ATOM 564 O O . ARG A 1 76 ? -15.342 11.131 14.427 1.00 81.75 76 ARG A O 1
ATOM 571 N N . LEU A 1 77 ? -13.859 9.454 14.197 1.00 73.56 77 LEU A N 1
ATOM 572 C CA . LEU A 1 77 ? -14.309 8.677 15.362 1.00 73.56 77 LEU A CA 1
ATOM 573 C C . LEU A 1 77 ? -13.782 9.251 16.692 1.00 73.56 77 LEU A C 1
ATOM 575 O O . LEU A 1 77 ? -14.272 8.882 17.754 1.00 73.56 77 LEU A O 1
ATOM 579 N N . GLY A 1 78 ? -12.837 10.196 16.630 1.00 61.25 78 GLY A N 1
ATOM 580 C CA . GLY A 1 78 ? -12.269 10.886 17.785 1.00 61.25 78 GLY A CA 1
ATOM 581 C C . GLY A 1 78 ? -11.048 10.182 18.383 1.00 61.25 78 GLY A C 1
ATOM 582 O O . GLY A 1 78 ? -10.852 8.977 18.247 1.00 61.25 78 GLY A O 1
ATOM 583 N N . SER A 1 79 ? -10.209 10.957 19.069 1.00 58.88 79 SER A N 1
ATOM 584 C CA . SER A 1 79 ? -9.018 10.506 19.804 1.00 58.88 79 SER A CA 1
ATOM 585 C C . SER A 1 79 ? -9.393 9.976 21.200 1.00 58.88 79 SER A C 1
ATOM 587 O O . SER A 1 79 ? -8.865 10.417 22.219 1.00 58.88 79 SER A O 1
ATOM 589 N N . GLY A 1 80 ? -10.376 9.076 21.257 1.00 54.88 80 GLY A N 1
ATOM 590 C CA . GLY A 1 80 ? -10.822 8.451 22.501 1.00 54.88 80 GLY A CA 1
ATOM 591 C C . GLY A 1 80 ? -9.861 7.345 22.961 1.00 54.88 80 GLY A C 1
ATOM 592 O O . GLY A 1 80 ? -9.360 6.599 22.115 1.00 54.88 80 GLY A O 1
ATOM 593 N N . PRO A 1 81 ? -9.583 7.220 24.273 1.00 52.03 81 PRO A N 1
ATOM 594 C CA . PRO A 1 81 ? -8.833 6.090 24.804 1.00 52.03 81 PRO A CA 1
ATOM 595 C C . PRO A 1 81 ? -9.687 4.825 24.629 1.00 52.03 81 PRO A C 1
ATOM 597 O O . PRO A 1 81 ? -10.794 4.761 25.148 1.00 52.03 81 PRO A O 1
ATOM 600 N N . GLU A 1 82 ? -9.174 3.865 23.860 1.00 65.75 82 GLU A N 1
ATOM 601 C CA . GLU A 1 82 ? -9.814 2.588 23.503 1.00 65.75 82 GLU A CA 1
ATOM 602 C C . GLU A 1 82 ? -11.076 2.706 22.633 1.00 65.75 82 GLU A C 1
ATOM 604 O O . GLU A 1 82 ? -12.213 2.791 23.092 1.00 65.75 82 GLU A O 1
ATOM 609 N N . LEU A 1 83 ? -10.859 2.615 21.317 1.00 71.50 83 LEU A N 1
ATOM 610 C CA . LEU A 1 83 ? -11.897 2.163 20.395 1.00 71.50 83 LEU A CA 1
ATOM 611 C C . LEU A 1 83 ? -12.482 0.830 20.913 1.00 71.50 83 LEU A C 1
ATOM 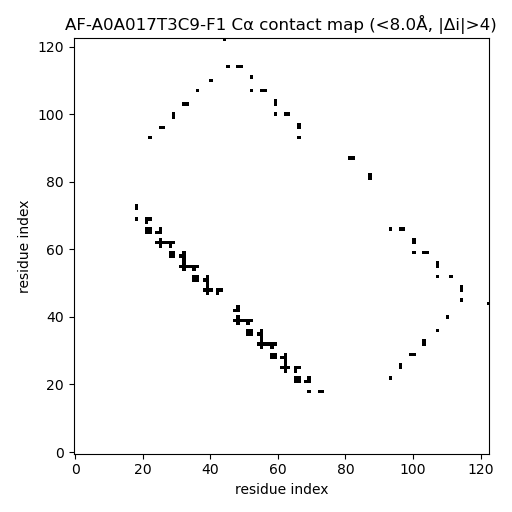613 O O . LEU A 1 83 ? -11.706 -0.044 21.304 1.00 71.50 83 LEU A O 1
ATOM 617 N N . PRO A 1 84 ? -13.812 0.635 20.915 1.00 75.31 84 PRO A N 1
ATOM 618 C CA . PRO A 1 84 ? -14.403 -0.609 21.397 1.00 75.31 84 PRO A CA 1
ATOM 619 C C . PRO A 1 84 ? -14.028 -1.773 20.470 1.00 75.31 84 PRO A C 1
ATOM 621 O O . PRO A 1 84 ? -13.884 -1.559 19.264 1.00 75.31 84 PRO A O 1
ATOM 624 N N . PRO A 1 85 ? -13.930 -3.020 20.960 1.00 76.75 85 PRO A N 1
ATOM 625 C CA . PRO A 1 85 ? -13.783 -4.173 20.081 1.00 76.75 85 PRO A CA 1
ATOM 626 C C . PRO A 1 85 ? -14.904 -4.231 19.027 1.00 76.75 85 PRO A C 1
ATOM 628 O O . PRO A 1 85 ? -16.063 -3.990 19.374 1.00 76.75 85 PRO A O 1
ATOM 631 N N . PRO A 1 86 ? -14.614 -4.556 17.750 1.00 73.88 86 PRO A N 1
ATOM 632 C CA . PRO A 1 86 ? -13.323 -4.958 17.173 1.00 73.88 86 PRO A CA 1
ATOM 633 C C . PRO A 1 86 ? -12.515 -3.793 16.556 1.00 73.88 86 PRO A C 1
ATOM 635 O O . PRO A 1 86 ? -11.690 -4.005 15.669 1.00 73.88 86 PRO A O 1
ATOM 638 N N . LEU A 1 87 ? -12.803 -2.543 16.917 1.00 79.19 87 LEU A N 1
ATOM 639 C CA . LEU A 1 87 ? -12.111 -1.357 16.398 1.00 79.19 87 LEU A CA 1
ATOM 640 C C . LEU A 1 87 ? -10.784 -1.092 17.133 1.00 79.19 87 LEU A C 1
ATOM 642 O O . LEU A 1 87 ? -9.914 -0.404 16.602 1.00 79.19 87 LEU A O 1
ATOM 646 N N . ASP A 1 88 ? -10.604 -1.693 18.306 1.00 81.69 88 ASP A N 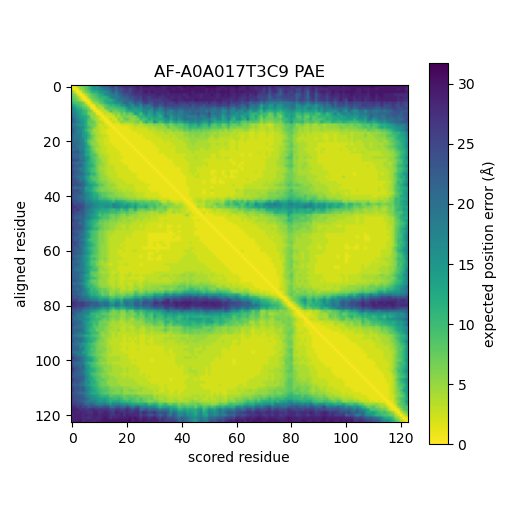1
ATOM 647 C CA . ASP A 1 88 ? -9.381 -1.714 19.116 1.00 81.69 88 ASP A CA 1
ATOM 648 C C . ASP A 1 88 ? -8.146 -2.226 18.353 1.00 81.69 88 ASP A C 1
ATOM 650 O O . ASP A 1 88 ? -7.032 -1.757 18.583 1.00 81.69 88 ASP A O 1
ATOM 654 N N . VAL A 1 89 ? -8.324 -3.137 17.388 1.00 83.19 89 VAL A N 1
ATOM 655 C CA . VAL A 1 89 ? -7.215 -3.654 16.564 1.00 83.19 89 VAL A CA 1
ATOM 656 C C . VAL A 1 89 ? -6.818 -2.729 15.409 1.00 83.19 89 VAL A C 1
ATOM 658 O O . VAL A 1 89 ? -5.779 -2.949 14.779 1.00 83.19 89 VAL A O 1
ATOM 661 N N . LEU A 1 90 ? -7.632 -1.720 15.078 1.00 84.81 90 LEU A N 1
ATOM 662 C CA . LEU A 1 90 ? -7.408 -0.864 13.908 1.00 84.81 90 LEU A CA 1
ATOM 663 C C . LEU A 1 90 ? -6.116 -0.045 13.986 1.00 84.81 90 LEU A C 1
ATOM 665 O O . LEU A 1 90 ? -5.413 -0.026 12.975 1.00 84.81 90 LEU A O 1
ATOM 669 N N . PRO A 1 91 ? -5.742 0.573 15.126 1.00 84.88 91 PRO A N 1
ATOM 670 C CA . PRO A 1 91 ? -4.489 1.318 15.228 1.00 84.88 91 PRO A CA 1
ATOM 671 C C . PRO A 1 91 ? -3.269 0.442 14.926 1.00 84.88 91 PRO A C 1
ATOM 673 O O . PRO A 1 91 ? -2.463 0.782 14.064 1.00 84.88 91 PRO A O 1
ATOM 676 N N . ALA A 1 92 ? -3.187 -0.740 15.545 1.00 87.00 92 ALA A N 1
ATOM 677 C CA . ALA A 1 92 ? -2.080 -1.668 15.324 1.00 87.00 92 ALA A CA 1
ATOM 678 C C . ALA A 1 92 ? -2.017 -2.165 13.869 1.00 87.00 92 ALA A C 1
ATOM 680 O O . ALA A 1 92 ? -0.940 -2.249 13.278 1.00 87.00 92 ALA A O 1
ATOM 681 N N . ARG A 1 93 ? -3.172 -2.469 13.257 1.00 87.94 93 ARG A N 1
ATOM 682 C CA . ARG A 1 93 ? -3.234 -2.882 11.845 1.00 87.94 93 ARG A CA 1
ATOM 683 C C . ARG A 1 93 ? -2.844 -1.755 10.893 1.00 87.94 93 ARG A C 1
ATOM 685 O O . ARG A 1 93 ? -2.148 -2.007 9.913 1.00 87.94 93 ARG A O 1
ATOM 692 N N . LEU A 1 94 ? -3.279 -0.531 11.172 1.00 89.19 94 LEU A N 1
ATOM 693 C CA . LEU A 1 94 ? -2.921 0.644 10.389 1.00 89.19 94 LEU A CA 1
ATOM 694 C C . LEU A 1 94 ? -1.414 0.918 10.464 1.00 89.19 94 LEU A C 1
ATOM 696 O O . LEU A 1 94 ? -0.791 1.150 9.432 1.00 89.19 94 LEU A O 1
ATOM 700 N N . ASP A 1 95 ? -0.809 0.818 11.647 1.00 90.00 95 ASP A N 1
ATOM 701 C CA . ASP A 1 95 ? 0.637 0.996 11.814 1.00 90.00 95 ASP A CA 1
ATOM 702 C C . ASP A 1 95 ? 1.455 -0.091 11.106 1.00 90.00 95 ASP A C 1
ATOM 704 O O . ASP A 1 95 ? 2.478 0.214 10.480 1.00 90.00 95 ASP A O 1
ATOM 708 N N . ALA A 1 96 ? 0.985 -1.342 11.112 1.00 90.75 96 ALA A N 1
ATOM 709 C CA . ALA A 1 96 ? 1.591 -2.409 10.316 1.00 90.75 96 ALA A CA 1
ATOM 710 C C . ALA A 1 96 ? 1.541 -2.085 8.811 1.00 90.75 96 ALA A C 1
ATOM 712 O O . ALA A 1 96 ? 2.564 -2.133 8.130 1.00 90.75 96 ALA A O 1
ATOM 713 N N . ILE A 1 97 ? 0.382 -1.654 8.300 1.00 91.06 97 ILE A N 1
ATOM 714 C CA . ILE A 1 97 ? 0.214 -1.260 6.893 1.00 91.06 97 ILE A CA 1
ATOM 715 C C . ILE A 1 97 ? 1.090 -0.053 6.532 1.00 91.06 97 ILE A C 1
ATOM 717 O O . ILE A 1 97 ? 1.677 -0.026 5.452 1.00 91.06 97 ILE A O 1
ATOM 721 N N . ARG A 1 98 ? 1.221 0.943 7.417 1.00 92.75 98 ARG A N 1
ATOM 722 C CA . ARG A 1 98 ? 2.113 2.099 7.214 1.00 92.75 98 ARG A CA 1
ATOM 723 C C . ARG A 1 98 ? 3.575 1.674 7.120 1.00 92.75 98 ARG A C 1
ATOM 725 O O . ARG A 1 98 ? 4.297 2.138 6.236 1.00 92.75 98 ARG A O 1
ATOM 732 N N . THR A 1 99 ? 3.997 0.782 8.012 1.00 94.94 99 THR A N 1
ATOM 733 C CA . THR A 1 99 ? 5.352 0.214 8.014 1.00 94.94 99 THR A CA 1
ATOM 734 C C . THR A 1 99 ? 5.620 -0.527 6.705 1.00 94.94 99 THR A C 1
ATOM 736 O O . THR A 1 99 ? 6.631 -0.283 6.046 1.00 94.94 99 THR A O 1
ATOM 739 N N . ASP A 1 100 ? 4.667 -1.350 6.273 1.00 93.31 100 ASP A N 1
ATOM 740 C CA . ASP A 1 100 ? 4.739 -2.101 5.023 1.00 93.31 100 ASP A CA 1
ATOM 741 C C . ASP A 1 100 ? 4.758 -1.198 3.785 1.00 93.31 100 ASP A C 1
ATOM 743 O O . ASP A 1 100 ? 5.537 -1.433 2.855 1.00 93.31 100 ASP A O 1
ATOM 747 N N . LEU A 1 101 ? 3.939 -0.141 3.767 1.00 92.44 101 LEU A N 1
ATOM 748 C CA . LEU A 1 101 ? 3.936 0.870 2.711 1.00 92.44 101 LEU A CA 1
ATOM 749 C C . LEU A 1 101 ? 5.303 1.528 2.576 1.00 92.44 101 LEU A C 1
ATOM 751 O O . LEU A 1 101 ? 5.798 1.648 1.455 1.00 92.44 101 LEU A O 1
ATOM 755 N N . LYS A 1 102 ? 5.913 1.920 3.699 1.00 95.06 102 LYS A N 1
ATOM 756 C CA . LYS A 1 102 ? 7.241 2.537 3.720 1.00 95.06 102 LYS A CA 1
ATOM 757 C C . LYS A 1 102 ? 8.314 1.575 3.211 1.00 95.06 102 LYS A C 1
ATOM 759 O O . LYS A 1 102 ? 9.061 1.930 2.306 1.00 95.06 102 LYS A O 1
ATOM 764 N N . ALA A 1 103 ? 8.351 0.346 3.724 1.00 93.69 103 ALA A N 1
ATOM 765 C CA . ALA A 1 103 ? 9.319 -0.659 3.284 1.00 93.69 103 ALA A CA 1
ATOM 766 C C . ALA A 1 103 ? 9.184 -0.970 1.780 1.00 93.69 103 ALA A C 1
ATOM 768 O O . ALA A 1 103 ? 10.175 -1.150 1.068 1.00 93.69 103 ALA A O 1
ATOM 769 N N . THR A 1 104 ? 7.948 -1.004 1.276 1.00 92.25 104 THR A N 1
ATOM 770 C CA . THR A 1 104 ? 7.670 -1.246 -0.144 1.00 92.25 104 THR A CA 1
ATOM 771 C C . THR A 1 104 ? 8.056 -0.050 -1.018 1.00 92.25 104 THR A C 1
ATOM 773 O O . THR A 1 104 ? 8.578 -0.254 -2.111 1.00 92.25 104 THR A O 1
ATOM 776 N N . ASP A 1 105 ? 7.861 1.180 -0.535 1.00 94.88 105 ASP A N 1
ATOM 777 C CA . ASP A 1 105 ? 8.287 2.420 -1.202 1.00 94.88 105 ASP A CA 1
ATOM 778 C C . ASP A 1 105 ? 9.815 2.459 -1.370 1.00 94.88 105 ASP A C 1
ATOM 780 O O . ASP A 1 105 ? 10.327 2.639 -2.474 1.00 94.88 105 ASP A O 1
ATOM 784 N N . GLU A 1 106 ? 10.554 2.170 -0.296 1.00 94.50 106 GLU A N 1
ATOM 785 C CA . GLU A 1 106 ? 12.020 2.096 -0.311 1.00 94.50 106 GLU A CA 1
ATOM 786 C C . GLU A 1 106 ? 12.530 1.036 -1.300 1.00 94.50 106 GLU A C 1
ATOM 788 O O . GLU A 1 106 ? 13.490 1.268 -2.044 1.00 94.50 106 GLU A O 1
ATOM 793 N N . ARG A 1 107 ? 11.873 -0.128 -1.353 1.00 93.62 107 ARG A N 1
ATOM 794 C CA . ARG A 1 107 ? 12.227 -1.193 -2.300 1.00 93.62 107 ARG A CA 1
ATOM 795 C C . ARG A 1 107 ? 11.883 -0.812 -3.741 1.00 93.62 107 ARG A C 1
ATOM 797 O O . ARG A 1 107 ? 12.698 -1.049 -4.627 1.00 93.62 107 ARG A O 1
ATOM 804 N N . LEU A 1 108 ? 10.735 -0.176 -3.981 1.00 92.38 108 LEU A N 1
ATOM 805 C CA . LEU A 1 108 ? 10.353 0.356 -5.294 1.00 92.38 108 LEU A CA 1
ATOM 806 C C . LEU A 1 108 ? 11.384 1.354 -5.826 1.00 92.38 108 LEU A C 1
ATOM 808 O O . LEU A 1 108 ? 11.772 1.266 -6.991 1.00 92.38 108 LEU A O 1
ATOM 812 N N . LEU A 1 109 ? 11.837 2.281 -4.979 1.00 92.19 109 LEU A N 1
ATOM 813 C CA . LEU A 1 109 ? 12.863 3.262 -5.333 1.00 92.19 109 LEU A CA 1
ATOM 814 C C . LEU A 1 109 ? 14.188 2.586 -5.695 1.00 92.19 109 LEU A C 1
ATOM 816 O O . LEU A 1 109 ? 14.795 2.941 -6.704 1.00 92.19 109 LEU A O 1
ATOM 820 N N . ARG A 1 110 ? 14.603 1.575 -4.923 1.00 92.56 110 ARG A N 1
ATOM 821 C CA . ARG A 1 110 ? 15.824 0.805 -5.196 1.00 92.56 110 ARG A CA 1
ATOM 822 C C . ARG A 1 110 ? 15.761 0.083 -6.541 1.00 92.56 110 ARG A C 1
ATOM 824 O O . ARG A 1 110 ? 16.601 0.331 -7.396 1.00 92.56 110 ARG A O 1
ATOM 831 N N . VAL A 1 111 ? 14.730 -0.734 -6.766 1.00 89.50 111 VAL A N 1
ATOM 832 C CA . VAL A 1 111 ? 14.584 -1.506 -8.016 1.00 89.50 111 VAL A CA 1
ATOM 833 C C . VAL A 1 111 ? 14.447 -0.575 -9.225 1.00 89.50 111 VAL A C 1
ATOM 835 O O . VAL A 1 111 ? 14.947 -0.872 -10.309 1.00 89.50 111 VAL A O 1
ATOM 838 N N . ALA A 1 112 ? 13.804 0.583 -9.054 1.00 88.38 112 ALA A N 1
ATOM 839 C CA . ALA A 1 112 ? 13.735 1.605 -10.090 1.00 88.38 112 ALA A CA 1
ATOM 840 C C . ALA A 1 112 ? 15.107 2.203 -10.435 1.00 88.38 112 ALA A C 1
ATOM 842 O O . ALA A 1 112 ? 15.405 2.378 -11.616 1.00 88.38 112 ALA A O 1
ATOM 843 N N . ALA A 1 113 ? 15.929 2.510 -9.428 1.00 88.06 113 ALA A N 1
ATOM 844 C CA . ALA A 1 113 ? 17.283 3.020 -9.626 1.00 88.06 113 ALA A CA 1
ATOM 845 C C . ALA A 1 113 ? 18.185 1.976 -10.302 1.00 88.06 113 ALA A C 1
ATOM 847 O O . ALA A 1 113 ? 18.917 2.308 -11.238 1.00 88.06 113 ALA A O 1
ATOM 848 N N . ASP A 1 114 ? 18.068 0.710 -9.900 1.00 86.19 114 ASP A N 1
ATOM 849 C CA . ASP A 1 114 ? 18.799 -0.406 -10.506 1.00 86.19 114 ASP A CA 1
ATOM 850 C C . ASP A 1 114 ? 18.414 -0.577 -11.982 1.00 86.19 114 ASP A C 1
ATOM 852 O O . ASP A 1 114 ? 19.280 -0.693 -12.850 1.00 86.19 114 ASP A O 1
ATOM 856 N N . ALA A 1 115 ? 17.115 -0.521 -12.293 1.00 81.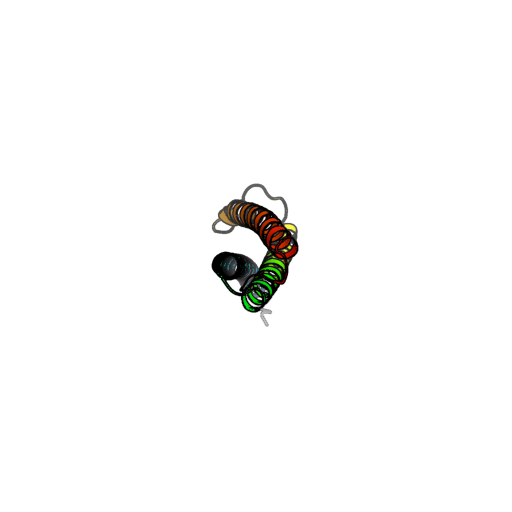69 115 ALA A N 1
ATOM 857 C CA . ALA A 1 115 ? 16.622 -0.606 -13.665 1.00 81.69 115 ALA A CA 1
ATOM 858 C C . ALA A 1 115 ? 17.102 0.563 -14.543 1.00 81.69 115 ALA A C 1
ATOM 860 O O . ALA A 1 115 ? 17.376 0.356 -15.722 1.00 81.69 115 ALA A O 1
ATOM 861 N N . ALA A 1 116 ? 17.227 1.770 -13.983 1.00 80.75 116 ALA A N 1
ATOM 862 C CA . ALA A 1 116 ? 17.745 2.942 -14.691 1.00 80.75 116 ALA A CA 1
ATOM 863 C C . ALA A 1 116 ? 19.271 2.902 -14.902 1.00 80.75 116 ALA A C 1
ATOM 865 O O . ALA A 1 116 ? 19.776 3.540 -15.822 1.00 80.75 116 ALA A O 1
ATOM 866 N N . SER A 1 117 ? 20.000 2.158 -14.065 1.00 78.38 117 SER A N 1
ATOM 867 C CA . SER A 1 117 ? 21.467 2.070 -14.105 1.00 78.38 117 SER A CA 1
ATOM 868 C C . SER A 1 117 ? 21.986 0.960 -15.025 1.00 78.38 117 SER A C 1
ATOM 870 O O . SER A 1 117 ? 23.190 0.876 -15.268 1.00 78.38 117 SER A O 1
ATOM 872 N N . GLN A 1 118 ? 21.109 0.097 -15.547 1.00 67.38 118 GLN A N 1
ATOM 873 C CA . GLN A 1 118 ? 21.510 -0.964 -16.466 1.00 67.38 118 GLN A CA 1
ATOM 874 C C . GLN A 1 118 ? 21.652 -0.438 -17.904 1.00 67.38 118 GLN A C 1
ATOM 876 O O . GLN A 1 118 ? 20.720 0.176 -18.428 1.00 67.38 118 GLN A O 1
ATOM 881 N N . PRO A 1 119 ? 22.792 -0.690 -18.577 1.00 57.59 119 PRO A N 1
ATOM 882 C CA . PRO A 1 119 ? 22.984 -0.267 -19.955 1.00 57.59 119 PRO A CA 1
ATOM 883 C C . PRO A 1 119 ? 22.000 -0.996 -20.875 1.00 57.59 119 PRO A C 1
ATOM 885 O O . PRO A 1 119 ? 21.898 -2.225 -20.871 1.00 57.59 119 PRO A O 1
ATOM 888 N N . VAL A 1 120 ? 21.287 -0.221 -21.692 1.00 54.81 120 VAL A N 1
ATOM 889 C CA . VAL A 1 120 ? 20.395 -0.715 -22.745 1.00 54.81 120 VAL A CA 1
ATOM 890 C C . VAL A 1 120 ? 21.262 -1.361 -23.833 1.00 54.81 120 VAL A C 1
ATOM 892 O O . VAL A 1 120 ? 21.663 -0.694 -24.780 1.00 54.81 120 VAL A O 1
ATOM 895 N N . GLY A 1 121 ? 21.650 -2.630 -23.668 1.00 51.72 121 GLY A N 1
ATOM 896 C CA . GLY A 1 121 ? 22.521 -3.281 -24.655 1.00 51.72 121 GLY A CA 1
ATOM 897 C C . GLY A 1 121 ? 23.126 -4.648 -24.331 1.00 51.72 121 GLY A C 1
ATOM 898 O O . GLY A 1 121 ? 23.941 -5.107 -25.123 1.00 51.72 121 GLY A O 1
ATOM 899 N N . GLN A 1 122 ? 22.774 -5.316 -23.229 1.00 46.03 122 GLN A N 1
ATOM 900 C CA . GLN A 1 122 ? 23.163 -6.720 -23.027 1.00 46.03 122 GLN A CA 1
ATOM 901 C C . GLN A 1 122 ? 21.924 -7.605 -22.896 1.00 46.03 122 GLN A C 1
ATOM 903 O O . GLN A 1 122 ? 21.373 -7.777 -21.811 1.00 46.03 122 GLN A O 1
ATOM 908 N N . ALA A 1 123 ? 21.489 -8.120 -24.043 1.00 44.94 123 ALA A N 1
ATOM 909 C CA . ALA A 1 123 ? 20.622 -9.280 -24.199 1.00 44.94 123 ALA A CA 1
ATOM 910 C C . ALA A 1 123 ? 21.231 -10.169 -25.287 1.00 44.94 123 ALA A C 1
ATOM 912 O O . ALA A 1 123 ? 21.772 -9.589 -26.258 1.00 44.94 123 ALA A O 1
#